Protein AF-A0A1F5T4Q4-F1 (afdb_monomer_lite)

Secondary structure (DSSP, 8-state):
-------------TTEEEEEEEEEE-TTT--EEEEEEEEETTEEEEEEEE--S-BSSHHHHHHHHHHHHHHHHHS-HHHHHHHHHTT-

Structure (mmCIF, N/CA/C/O backbone):
data_AF-A0A1F5T4Q4-F1
#
_entry.id   AF-A0A1F5T4Q4-F1
#
loop_
_atom_site.group_PDB
_atom_site.id
_atom_site.type_symbol
_atom_site.label_atom_id
_atom_site.label_alt_id
_atom_site.label_comp_id
_atom_site.label_asym_id
_atom_site.label_entity_id
_atom_site.label_seq_id
_atom_site.pdbx_PDB_ins_code
_atom_site.Cartn_x
_atom_site.Cartn_y
_atom_site.Cartn_z
_atom_site.occupancy
_atom_site.B_iso_or_equiv
_atom_site.auth_seq_id
_atom_site.auth_comp_id
_atom_site.auth_asym_id
_atom_site.auth_atom_id
_atom_site.pdbx_PDB_model_num
ATOM 1 N N . MET A 1 1 ? 20.833 3.195 16.144 1.00 33.72 1 MET A N 1
ATOM 2 C CA . MET A 1 1 ? 20.669 1.907 15.438 1.00 33.72 1 MET A CA 1
ATOM 3 C C . MET A 1 1 ? 20.232 2.228 14.023 1.00 33.72 1 MET A C 1
ATOM 5 O O . MET A 1 1 ? 19.099 2.643 13.836 1.00 33.72 1 MET A O 1
ATOM 9 N N . GLY A 1 2 ? 21.169 2.201 13.072 1.00 36.50 2 GLY A N 1
ATOM 10 C CA . GLY A 1 2 ? 20.899 2.569 11.683 1.00 36.50 2 GLY A CA 1
ATOM 11 C C . GLY A 1 2 ? 20.125 1.462 10.978 1.00 36.50 2 GLY A C 1
ATOM 12 O O . GLY A 1 2 ? 20.522 0.299 11.046 1.00 36.50 2 G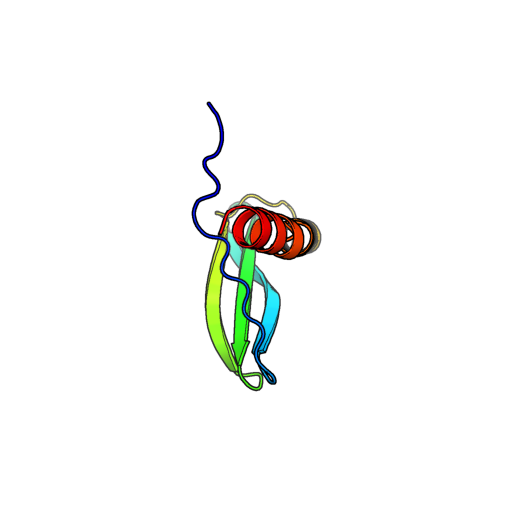LY A O 1
ATOM 13 N N . LEU A 1 3 ? 19.020 1.820 10.328 1.00 39.72 3 LEU A N 1
ATOM 14 C CA . LEU A 1 3 ? 18.339 0.949 9.379 1.00 39.72 3 LEU A CA 1
ATOM 15 C C . LEU A 1 3 ? 19.321 0.660 8.236 1.00 39.72 3 LEU A C 1
ATOM 17 O O . LEU A 1 3 ? 19.645 1.535 7.441 1.00 39.72 3 LEU A O 1
ATOM 21 N N . SER A 1 4 ? 19.852 -0.561 8.204 1.00 44.34 4 SER A N 1
ATOM 22 C CA . SER A 1 4 ? 20.557 -1.098 7.042 1.00 44.34 4 SER A CA 1
ATOM 23 C C . SER A 1 4 ? 19.544 -1.145 5.897 1.00 44.34 4 SER A C 1
ATOM 25 O O . SER A 1 4 ? 18.515 -1.803 6.044 1.00 44.34 4 SER A O 1
ATOM 27 N N . LEU A 1 5 ? 19.815 -0.423 4.800 1.00 45.25 5 LEU A N 1
ATOM 28 C CA . LEU A 1 5 ? 19.114 -0.541 3.516 1.00 45.25 5 LEU A CA 1
ATOM 29 C C . LEU A 1 5 ? 19.170 -2.012 3.078 1.00 45.25 5 LEU A C 1
ATOM 31 O O . LEU A 1 5 ? 20.123 -2.455 2.445 1.00 45.25 5 LEU A O 1
ATOM 35 N N . ARG A 1 6 ? 18.195 -2.814 3.507 1.00 45.72 6 ARG A N 1
ATOM 36 C CA . ARG A 1 6 ? 18.056 -4.209 3.098 1.00 45.72 6 ARG A CA 1
ATOM 37 C C . ARG A 1 6 ? 17.026 -4.248 1.982 1.00 45.72 6 ARG A C 1
ATOM 39 O O . ARG A 1 6 ? 15.835 -4.297 2.248 1.00 45.72 6 ARG A O 1
ATOM 46 N N . ASN A 1 7 ? 17.548 -4.230 0.758 1.00 44.97 7 ASN A N 1
ATOM 47 C CA . ASN A 1 7 ? 16.912 -4.668 -0.484 1.00 44.97 7 ASN A CA 1
ATOM 48 C C . ASN A 1 7 ? 15.568 -3.993 -0.806 1.00 44.97 7 ASN A C 1
ATOM 50 O O . ASN A 1 7 ? 14.500 -4.538 -0.541 1.00 44.97 7 ASN A O 1
ATOM 54 N N . VAL A 1 8 ? 15.632 -2.831 -1.457 1.00 46.16 8 VAL A N 1
ATOM 55 C CA . VAL A 1 8 ? 14.485 -2.261 -2.174 1.00 46.16 8 VAL A CA 1
ATOM 56 C C . VAL A 1 8 ? 14.402 -2.955 -3.536 1.00 46.16 8 VAL A C 1
ATOM 58 O O . VAL A 1 8 ? 15.315 -2.838 -4.349 1.00 46.16 8 VAL A O 1
ATOM 61 N N . MET A 1 9 ? 13.334 -3.718 -3.780 1.00 51.59 9 MET A N 1
ATOM 62 C CA . MET A 1 9 ? 13.067 -4.315 -5.091 1.00 51.59 9 MET A CA 1
ATOM 63 C C . MET A 1 9 ? 12.267 -3.320 -5.933 1.00 51.59 9 MET A C 1
ATOM 65 O O . MET A 1 9 ? 11.089 -3.092 -5.666 1.00 51.59 9 MET A O 1
ATOM 69 N N . ILE A 1 10 ? 12.902 -2.729 -6.948 1.00 54.97 10 ILE A N 1
ATOM 70 C CA . ILE A 1 10 ? 12.216 -1.875 -7.924 1.00 54.97 10 ILE A CA 1
ATOM 71 C C . ILE A 1 10 ? 11.756 -2.747 -9.094 1.00 54.97 10 ILE A C 1
ATOM 73 O O . ILE A 1 10 ? 12.570 -3.301 -9.831 1.00 54.97 10 ILE A O 1
ATOM 77 N N . ILE A 1 11 ? 10.441 -2.877 -9.263 1.00 58.41 11 ILE A N 1
ATOM 78 C CA . ILE A 1 11 ? 9.832 -3.645 -10.352 1.00 58.41 11 ILE A CA 1
ATOM 79 C C . ILE A 1 11 ? 9.502 -2.679 -11.488 1.00 58.41 11 ILE A C 1
ATOM 81 O O . ILE A 1 11 ? 8.528 -1.936 -11.422 1.00 58.41 11 ILE A O 1
ATOM 85 N N . GLN A 1 12 ? 10.328 -2.679 -12.532 1.00 54.53 12 GLN A N 1
ATOM 86 C CA . GLN A 1 12 ? 10.091 -1.938 -13.772 1.00 54.53 12 GLN A CA 1
ATOM 87 C C . GLN A 1 12 ? 9.762 -2.931 -14.884 1.00 54.53 12 GLN A C 1
ATOM 89 O O . GLN A 1 12 ? 10.639 -3.374 -15.622 1.00 54.53 12 GLN A O 1
ATOM 94 N N . SER A 1 13 ? 8.495 -3.320 -14.995 1.00 55.59 13 SER A N 1
ATOM 95 C CA . SER A 1 13 ? 8.028 -4.166 -16.093 1.00 55.59 13 SER A CA 1
ATOM 96 C C . SER A 1 13 ? 6.760 -3.573 -16.709 1.00 55.59 13 SER A C 1
ATOM 98 O O . SER A 1 13 ? 5.911 -3.025 -16.005 1.00 55.59 13 SER A O 1
ATOM 100 N N . ARG A 1 14 ? 6.649 -3.625 -18.043 1.00 58.47 14 ARG A N 1
ATOM 101 C CA . ARG A 1 14 ? 5.425 -3.214 -18.745 1.00 58.47 14 ARG A CA 1
ATOM 102 C C . ARG A 1 14 ? 4.312 -4.194 -18.370 1.00 58.47 14 ARG A C 1
ATOM 104 O O . ARG A 1 14 ? 4.479 -5.383 -18.604 1.00 58.47 14 ARG A O 1
ATOM 111 N N . GLY A 1 15 ? 3.212 -3.683 -17.819 1.00 63.00 15 GLY A N 1
ATOM 112 C CA . GLY A 1 15 ? 2.085 -4.494 -17.334 1.00 63.00 15 GLY A CA 1
ATOM 113 C C . GLY A 1 15 ? 2.104 -4.754 -15.825 1.00 63.00 15 GLY A C 1
ATOM 114 O O . GLY A 1 15 ? 1.095 -5.194 -15.279 1.00 63.00 15 GLY A O 1
ATOM 115 N N . SER A 1 16 ? 3.203 -4.428 -15.131 1.00 74.88 16 SER A N 1
ATOM 116 C CA . SER A 1 16 ? 3.256 -4.468 -13.669 1.00 74.88 16 SER A CA 1
ATOM 117 C C . SER A 1 16 ? 2.833 -3.137 -13.051 1.00 74.88 16 SER A C 1
ATOM 119 O O . SER A 1 16 ? 3.342 -2.086 -13.441 1.00 74.88 16 SER A O 1
ATOM 121 N N . ASP A 1 17 ? 1.938 -3.191 -12.068 1.00 84.19 17 ASP A N 1
ATOM 122 C CA . ASP A 1 17 ? 1.410 -2.023 -11.357 1.00 84.19 17 ASP A CA 1
ATOM 123 C C . ASP A 1 17 ? 1.480 -2.238 -9.841 1.00 84.19 17 ASP A C 1
ATOM 125 O O . ASP A 1 17 ? 1.195 -3.329 -9.347 1.00 84.19 17 ASP A O 1
ATOM 129 N N . VAL A 1 18 ? 1.885 -1.210 -9.097 1.00 87.88 18 VAL A N 1
ATOM 130 C CA . VAL A 1 18 ? 1.998 -1.263 -7.635 1.00 87.88 18 VAL A CA 1
ATOM 131 C C . VAL A 1 18 ? 0.867 -0.441 -7.037 1.00 87.88 18 VAL A C 1
ATOM 133 O O . VAL A 1 18 ? 0.779 0.762 -7.278 1.00 87.88 18 VAL A O 1
ATOM 136 N N . ARG A 1 19 ? 0.017 -1.080 -6.229 1.00 90.62 19 ARG A N 1
ATOM 137 C CA . ARG A 1 19 ? -1.201 -0.472 -5.676 1.00 90.62 19 ARG A CA 1
ATOM 138 C C . ARG A 1 19 ? -1.176 -0.454 -4.156 1.00 90.62 19 ARG A C 1
ATOM 140 O O . ARG A 1 19 ? -0.785 -1.436 -3.527 1.00 90.62 19 ARG A O 1
ATOM 147 N N . SER A 1 20 ? -1.637 0.655 -3.587 1.00 94.06 20 SER A N 1
ATOM 148 C CA . SER A 1 20 ? -1.930 0.780 -2.158 1.00 94.06 20 SER A CA 1
ATOM 149 C C . SER A 1 20 ? -3.371 0.377 -1.895 1.00 94.06 20 SER A C 1
ATOM 151 O O . SER A 1 20 ? -4.289 0.943 -2.488 1.00 94.06 20 SER A O 1
ATOM 153 N N . GLU A 1 21 ? -3.579 -0.573 -0.992 1.00 94.88 21 GLU A N 1
ATOM 154 C CA . GLU A 1 21 ? -4.897 -1.144 -0.722 1.00 94.88 21 GLU A CA 1
ATOM 155 C C . GLU A 1 21 ? -5.134 -1.337 0.776 1.00 94.88 21 GLU A C 1
ATOM 157 O O . GLU A 1 21 ? -4.203 -1.428 1.583 1.00 94.88 21 GLU A O 1
ATOM 162 N N . VAL A 1 22 ? -6.410 -1.424 1.149 1.00 95.94 22 VAL A N 1
ATOM 163 C CA . VAL A 1 22 ? -6.809 -1.920 2.466 1.00 95.94 22 VAL A CA 1
ATOM 164 C C . VAL A 1 22 ? -6.733 -3.439 2.440 1.00 95.94 22 VAL A C 1
ATOM 166 O O . VAL A 1 22 ? -7.358 -4.078 1.598 1.00 95.94 22 VAL A O 1
ATOM 169 N N . TYR A 1 23 ? -5.979 -4.013 3.372 1.00 92.38 23 TYR A N 1
ATOM 170 C CA . TYR A 1 23 ? -5.740 -5.454 3.412 1.00 92.38 23 TYR A CA 1
ATOM 171 C C . TYR A 1 23 ? -6.712 -6.183 4.338 1.00 92.38 23 TYR A C 1
ATOM 173 O O . TYR A 1 23 ? -7.279 -7.216 3.984 1.00 92.38 23 TYR A O 1
ATOM 181 N N . SER A 1 24 ? -6.929 -5.634 5.532 1.00 95.81 24 SER A N 1
ATOM 182 C CA . SER A 1 24 ? -7.885 -6.169 6.497 1.00 95.81 24 SER A CA 1
ATOM 183 C C . SER A 1 24 ? -8.443 -5.070 7.393 1.00 95.81 24 SER A C 1
ATOM 185 O O . SER A 1 24 ? -7.884 -3.975 7.511 1.00 95.81 24 SER A O 1
ATOM 187 N N . ARG A 1 25 ? -9.570 -5.381 8.037 1.00 97.31 25 ARG A N 1
ATOM 188 C CA . ARG A 1 25 ? -10.171 -4.556 9.080 1.00 97.31 25 ARG A CA 1
ATOM 189 C C . ARG A 1 25 ? -10.506 -5.421 10.281 1.00 97.31 25 ARG A C 1
ATOM 191 O O . ARG A 1 25 ? -11.253 -6.396 10.170 1.00 97.31 25 ARG A O 1
ATOM 198 N N . ASN A 1 26 ? -10.044 -4.980 11.439 1.00 97.31 26 ASN A N 1
ATOM 199 C CA . ASN A 1 26 ? -10.421 -5.565 12.704 1.00 97.31 26 ASN A CA 1
ATOM 200 C C . ASN A 1 26 ? -11.878 -5.208 13.038 1.00 97.31 26 ASN A C 1
ATOM 202 O O . ASN A 1 26 ? -12.208 -4.042 13.246 1.00 97.31 26 ASN A O 1
ATOM 206 N N . GLN A 1 27 ? -12.759 -6.204 13.121 1.00 96.12 27 GLN A N 1
ATOM 207 C CA . GLN A 1 27 ? -14.187 -5.976 13.388 1.00 96.12 27 GLN A CA 1
ATOM 208 C C . GLN A 1 27 ? -14.473 -5.513 14.826 1.00 96.12 27 GLN A C 1
ATOM 21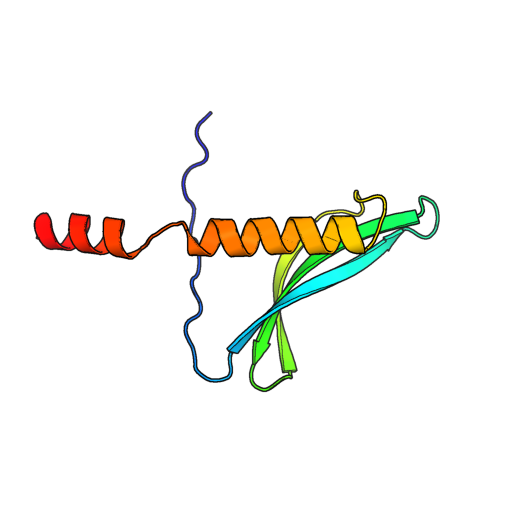0 O O . GLN A 1 27 ? -15.520 -4.928 15.080 1.00 96.12 27 GLN A O 1
ATOM 215 N N . GLN A 1 28 ? -13.565 -5.770 15.772 1.00 96.62 28 GLN A N 1
ATOM 216 C CA . GLN A 1 28 ? -13.745 -5.387 17.174 1.00 96.62 28 GLN A CA 1
ATOM 217 C C . GLN A 1 28 ? -13.248 -3.967 17.444 1.00 96.62 28 GLN A C 1
ATOM 219 O O . GLN A 1 28 ? -13.893 -3.216 18.169 1.00 96.62 28 GLN A O 1
ATOM 224 N N . THR A 1 29 ? -12.099 -3.599 16.874 1.00 96.88 29 THR A N 1
ATOM 225 C CA . THR A 1 29 ? -11.457 -2.300 17.130 1.00 96.88 29 THR A CA 1
ATOM 226 C C . THR A 1 29 ? -11.710 -1.273 16.029 1.00 96.88 29 THR A C 1
ATOM 228 O O . THR A 1 29 ? -11.408 -0.099 16.217 1.00 96.88 29 THR A O 1
ATOM 231 N N . GLY A 1 30 ? -12.225 -1.693 14.871 1.00 97.00 30 GLY A N 1
ATOM 232 C CA . GLY A 1 30 ? -12.393 -0.851 13.684 1.00 97.00 30 GLY A CA 1
ATOM 233 C C . GLY A 1 30 ? -11.089 -0.538 12.944 1.00 97.00 30 GLY A C 1
ATOM 234 O O . GLY A 1 30 ? -11.147 0.026 11.848 1.00 97.00 30 GLY A O 1
ATOM 235 N N . LYS A 1 31 ? -9.936 -0.927 13.508 1.00 97.94 31 LYS A N 1
ATOM 236 C CA . LYS A 1 31 ? -8.606 -0.628 12.974 1.00 97.94 31 LYS A CA 1
ATOM 237 C C . LYS A 1 31 ? -8.353 -1.310 11.633 1.00 97.94 31 LYS A C 1
ATOM 239 O O . LYS A 1 31 ? -8.838 -2.412 11.376 1.00 97.94 31 LYS A O 1
ATOM 244 N N . VAL A 1 32 ? -7.563 -0.651 10.796 1.00 98.19 32 VAL A N 1
ATOM 245 C CA . VAL A 1 32 ? -7.320 -1.013 9.397 1.00 98.19 32 VAL A CA 1
ATOM 246 C C . VAL A 1 32 ? -5.853 -1.379 9.189 1.00 98.19 32 VAL A C 1
ATOM 248 O O . VAL A 1 32 ? -4.959 -0.739 9.748 1.00 98.19 32 VAL A O 1
ATOM 251 N N . ALA A 1 33 ? -5.606 -2.415 8.391 1.00 97.12 33 ALA A N 1
ATOM 252 C CA . ALA A 1 33 ? -4.293 -2.762 7.861 1.00 97.12 33 ALA A CA 1
ATOM 253 C C . ALA A 1 33 ? -4.151 -2.247 6.422 1.00 97.12 33 ALA A C 1
ATOM 255 O O . ALA A 1 33 ? -5.059 -2.420 5.605 1.00 97.12 33 ALA A O 1
ATOM 256 N N . GLY A 1 34 ? -3.005 -1.643 6.106 1.00 97.38 34 GLY A N 1
ATOM 257 C CA . GLY A 1 34 ? -2.642 -1.250 4.743 1.00 97.38 34 GLY A CA 1
ATOM 258 C C . GLY A 1 34 ? -1.720 -2.279 4.094 1.00 97.38 34 GLY A C 1
ATOM 259 O O . GLY A 1 34 ? -0.954 -2.949 4.793 1.00 97.38 34 GLY A O 1
ATOM 260 N N . ALA A 1 35 ? -1.774 -2.382 2.768 1.00 95.69 35 ALA A N 1
ATOM 261 C CA . ALA A 1 35 ? -0.835 -3.170 1.982 1.00 95.69 35 ALA A CA 1
ATOM 262 C C . ALA A 1 35 ? -0.386 -2.453 0.707 1.00 95.69 35 ALA A C 1
ATOM 264 O O . ALA A 1 35 ? -1.088 -1.596 0.168 1.00 95.69 35 ALA A O 1
ATOM 265 N N . ILE A 1 36 ? 0.790 -2.853 0.231 1.00 93.88 36 ILE A N 1
ATOM 266 C CA . ILE A 1 36 ? 1.328 -2.527 -1.085 1.00 93.88 36 ILE A CA 1
ATOM 267 C C . ILE A 1 36 ? 1.373 -3.829 -1.876 1.00 93.88 36 ILE A C 1
ATOM 269 O O . ILE A 1 36 ? 2.090 -4.760 -1.504 1.00 93.88 36 ILE A O 1
ATOM 273 N N . ASN A 1 37 ? 0.625 -3.882 -2.970 1.00 92.12 37 ASN A N 1
ATOM 274 C CA . ASN A 1 37 ? 0.450 -5.077 -3.782 1.00 92.12 37 ASN A CA 1
ATOM 275 C C . ASN A 1 37 ? 1.026 -4.870 -5.177 1.00 92.12 37 ASN A C 1
ATOM 277 O O . ASN A 1 37 ? 0.890 -3.797 -5.762 1.00 92.12 37 ASN A O 1
ATOM 281 N N . LEU A 1 38 ? 1.650 -5.915 -5.710 1.00 89.00 38 LEU A N 1
ATOM 282 C CA . LEU A 1 38 ? 2.042 -5.990 -7.105 1.00 89.00 38 LEU A CA 1
ATOM 283 C C . LEU A 1 38 ? 0.933 -6.663 -7.906 1.00 89.00 38 LEU A C 1
ATOM 285 O O . LEU A 1 38 ? 0.537 -7.793 -7.614 1.00 89.00 38 LEU A O 1
ATOM 289 N N . TYR A 1 39 ? 0.507 -5.989 -8.959 1.00 88.69 39 TYR A N 1
ATOM 290 C CA . TYR A 1 39 ? -0.363 -6.510 -9.995 1.00 88.69 39 TYR A CA 1
ATOM 291 C C . TYR A 1 39 ? 0.442 -6.758 -11.267 1.00 88.69 39 TYR A C 1
ATOM 293 O O . TYR A 1 39 ? 1.387 -6.027 -11.558 1.00 88.69 39 TYR A O 1
ATOM 301 N N . ASN A 1 40 ? 0.063 -7.782 -12.024 1.00 87.25 40 ASN A N 1
ATOM 302 C CA . ASN A 1 40 ? 0.571 -8.049 -13.362 1.00 87.25 40 ASN A CA 1
ATOM 303 C C . ASN A 1 40 ? -0.613 -8.286 -14.303 1.00 87.25 40 ASN A C 1
ATOM 305 O O . ASN A 1 40 ? -1.405 -9.194 -14.054 1.00 87.25 40 ASN A O 1
ATOM 309 N N . ASP A 1 41 ? -0.744 -7.464 -15.344 1.00 86.50 41 ASP A N 1
ATOM 310 C CA . ASP A 1 41 ? -1.882 -7.483 -16.274 1.00 86.50 41 ASP A CA 1
ATOM 311 C C . ASP A 1 41 ? -3.243 -7.454 -15.548 1.00 86.50 41 ASP A C 1
ATOM 313 O O . ASP A 1 41 ? -4.131 -8.253 -15.832 1.00 86.50 41 ASP A O 1
ATOM 317 N N . GLU A 1 42 ? -3.398 -6.555 -14.569 1.00 85.25 42 GLU A N 1
ATOM 318 C CA . GLU A 1 42 ? -4.585 -6.423 -13.696 1.00 85.25 42 GLU A CA 1
ATOM 319 C C . GLU A 1 42 ? -4.846 -7.589 -12.725 1.00 85.25 42 GLU A C 1
ATOM 321 O O . GLU A 1 42 ? -5.757 -7.509 -11.9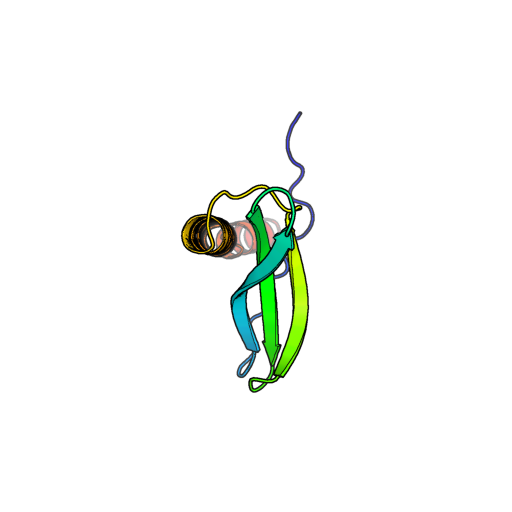00 1.00 85.25 42 GLU A O 1
ATOM 326 N N . PHE A 1 43 ? -4.030 -8.644 -12.736 1.00 87.00 43 PHE A N 1
ATOM 327 C CA . PHE A 1 43 ? -4.134 -9.729 -11.763 1.00 87.00 43 PHE A CA 1
ATOM 328 C C . PHE A 1 43 ? -3.226 -9.487 -10.565 1.00 87.00 43 PHE A C 1
ATOM 330 O O . PHE A 1 43 ? -2.046 -9.172 -10.722 1.00 87.00 43 PHE A O 1
ATOM 337 N N . PHE A 1 44 ? -3.760 -9.691 -9.359 1.00 88.88 44 PHE A N 1
ATOM 338 C CA . PHE A 1 44 ? -2.953 -9.698 -8.143 1.00 88.88 44 PHE A CA 1
ATOM 339 C C . PHE A 1 44 ? -1.856 -10.762 -8.265 1.00 88.88 44 PHE A C 1
ATOM 341 O O . PHE A 1 44 ? -2.146 -11.946 -8.451 1.00 88.88 44 PHE A O 1
ATOM 348 N N . HIS A 1 45 ? -0.600 -10.336 -8.162 1.00 88.38 45 HIS A N 1
ATOM 349 C CA . HIS A 1 45 ? 0.555 -11.219 -8.241 1.00 88.38 45 HIS A CA 1
ATOM 350 C C . HIS A 1 45 ? 1.068 -11.573 -6.845 1.00 88.38 45 HIS A C 1
ATOM 352 O O . HIS A 1 45 ? 1.136 -12.749 -6.484 1.00 88.38 45 HIS A O 1
ATOM 358 N N . CYS A 1 46 ? 1.421 -10.562 -6.047 1.00 88.69 46 CYS A N 1
ATOM 359 C CA . CYS A 1 46 ? 1.878 -10.759 -4.675 1.00 88.69 46 CYS A CA 1
ATOM 360 C C . CYS A 1 46 ? 1.709 -9.502 -3.810 1.00 88.69 46 CYS A C 1
ATOM 362 O O . CYS A 1 46 ? 1.643 -8.379 -4.309 1.00 88.69 46 CYS A O 1
ATOM 364 N N . CYS A 1 47 ? 1.685 -9.703 -2.491 1.00 90.38 47 CYS A N 1
ATOM 365 C CA . CYS A 1 47 ? 1.789 -8.627 -1.510 1.00 90.38 47 CYS A CA 1
ATOM 366 C C . CYS A 1 47 ? 3.269 -8.348 -1.225 1.00 90.38 47 CYS A C 1
ATOM 368 O O . CYS A 1 47 ? 4.026 -9.270 -0.916 1.00 90.38 47 CYS A O 1
ATOM 370 N N . LEU A 1 48 ? 3.679 -7.085 -1.348 1.00 88.88 48 LEU A N 1
ATOM 371 C CA . LEU A 1 48 ? 5.056 -6.638 -1.135 1.00 88.88 48 LEU A CA 1
ATOM 372 C C . LEU A 1 48 ? 5.284 -6.211 0.318 1.00 88.88 48 LEU A C 1
ATOM 374 O O . LEU A 1 48 ? 6.319 -6.519 0.906 1.00 88.88 48 LEU A O 1
ATOM 378 N N . VAL A 1 49 ? 4.319 -5.489 0.891 1.00 90.06 49 VAL A N 1
ATOM 379 C CA . VAL A 1 49 ? 4.374 -4.949 2.255 1.00 90.06 49 VAL A CA 1
ATOM 380 C C . VAL A 1 49 ? 2.968 -4.944 2.837 1.00 90.06 49 VAL A C 1
ATOM 382 O O . VAL A 1 49 ? 2.021 -4.581 2.148 1.00 90.06 49 VAL A O 1
ATOM 385 N N . SER A 1 50 ? 2.842 -5.269 4.121 1.00 94.50 50 SER A N 1
ATOM 386 C CA . SER A 1 50 ? 1.601 -5.091 4.877 1.00 94.50 50 SER A CA 1
ATOM 387 C C . SER A 1 50 ? 1.881 -4.614 6.296 1.00 94.50 50 SER A C 1
ATOM 389 O O . SER A 1 50 ? 2.913 -4.953 6.881 1.00 94.50 50 SER A O 1
ATOM 391 N N . THR A 1 51 ? 0.934 -3.892 6.883 1.00 94.69 51 THR A N 1
ATOM 392 C CA . THR A 1 51 ? 0.952 -3.532 8.307 1.00 94.69 51 THR A CA 1
ATOM 393 C C . THR A 1 51 ? 0.033 -4.448 9.119 1.00 94.69 51 THR A C 1
ATOM 395 O O . THR A 1 51 ? -0.881 -5.053 8.560 1.00 94.69 51 THR A O 1
ATOM 398 N N . PRO A 1 52 ? 0.195 -4.524 10.452 1.00 96.12 52 PRO A N 1
ATOM 399 C CA . PRO A 1 52 ? -0.905 -4.937 11.318 1.00 96.12 52 PRO A CA 1
ATOM 400 C C . PRO A 1 52 ? -2.074 -3.933 11.245 1.00 96.12 52 PRO A C 1
ATOM 402 O O . PRO A 1 52 ? -1.943 -2.831 10.703 1.00 96.12 52 PRO A O 1
ATOM 405 N N . GLU A 1 53 ? -3.219 -4.308 11.812 1.00 97.50 53 GLU A N 1
ATOM 406 C CA . GLU A 1 53 ? -4.421 -3.471 11.905 1.00 97.50 53 GLU A CA 1
ATOM 407 C C . GLU A 1 53 ? -4.203 -2.346 12.924 1.00 97.50 53 GLU A C 1
ATOM 409 O O . GLU A 1 53 ? -4.382 -2.536 14.128 1.00 97.50 53 GLU A O 1
ATOM 414 N N . MET A 1 54 ? -3.776 -1.174 12.457 1.00 97.00 54 MET A N 1
ATOM 415 C CA . MET A 1 54 ? -3.338 -0.083 13.338 1.00 97.00 54 MET A CA 1
ATOM 416 C C . MET A 1 54 ? -3.875 1.298 12.960 1.00 97.00 54 MET A C 1
ATOM 418 O O . MET A 1 54 ? -3.920 2.179 13.823 1.00 97.00 54 MET A O 1
ATOM 422 N N . PHE A 1 55 ? -4.329 1.477 11.720 1.00 98.06 55 PHE A N 1
ATOM 423 C CA . PHE A 1 55 ? -4.858 2.749 11.231 1.00 98.06 55 PHE A CA 1
ATOM 424 C C . PHE A 1 55 ? -6.322 2.933 11.627 1.00 98.06 55 PHE A C 1
ATOM 426 O O . PHE A 1 55 ? -7.060 1.955 11.747 1.00 98.06 55 PHE A O 1
ATOM 433 N N . ASP A 1 56 ? -6.755 4.175 11.825 1.00 98.06 56 ASP A N 1
ATOM 434 C CA . ASP A 1 56 ? -8.134 4.494 12.209 1.00 98.06 56 ASP A CA 1
ATOM 435 C C . ASP A 1 56 ? -9.092 4.531 11.013 1.00 98.06 56 ASP A C 1
ATOM 437 O O . ASP A 1 56 ? -10.310 4.446 11.179 1.00 98.06 56 ASP A O 1
ATOM 441 N N . SER A 1 57 ? -8.565 4.634 9.792 1.00 97.94 57 SER A N 1
ATOM 442 C CA . SER A 1 57 ? -9.376 4.704 8.578 1.00 97.94 57 SER A CA 1
ATOM 443 C C . SER A 1 57 ? -8.674 4.134 7.348 1.00 97.94 57 SER A C 1
ATOM 445 O O . SER A 1 57 ? -7.449 4.010 7.303 1.00 97.94 57 SER A O 1
ATOM 447 N N . ASP A 1 58 ? -9.468 3.850 6.315 1.00 97.81 58 ASP A N 1
ATOM 448 C CA . ASP A 1 58 ? -8.972 3.382 5.014 1.00 97.81 58 ASP A CA 1
ATOM 449 C C . ASP A 1 58 ? -8.093 4.439 4.348 1.00 97.81 58 ASP A C 1
ATOM 451 O O . ASP A 1 58 ? -7.033 4.123 3.816 1.00 97.81 58 ASP A O 1
ATOM 455 N N . GLY A 1 59 ? -8.503 5.709 4.435 1.00 97.88 59 GLY A N 1
ATOM 456 C CA . GLY A 1 59 ? -7.735 6.828 3.898 1.00 97.88 59 GLY A CA 1
ATOM 457 C C . GLY A 1 59 ? -6.367 6.961 4.560 1.00 97.88 59 GLY A C 1
ATOM 458 O O . GLY A 1 59 ? -5.377 7.175 3.871 1.00 97.88 59 GLY A O 1
ATOM 459 N N . GLU A 1 60 ? -6.286 6.780 5.880 1.00 97.75 60 GLU A N 1
ATOM 460 C CA . GLU A 1 60 ? -5.011 6.809 6.603 1.00 97.75 60 GLU A CA 1
ATOM 461 C C . GLU A 1 60 ? -4.090 5.656 6.180 1.00 97.75 60 GLU A C 1
ATOM 463 O O . GLU A 1 60 ? -2.918 5.887 5.879 1.00 97.75 60 GLU A O 1
ATOM 468 N N . ALA A 1 61 ? -4.626 4.435 6.080 1.00 96.75 61 ALA A N 1
ATOM 469 C CA . ALA A 1 61 ? -3.870 3.269 5.634 1.00 96.75 61 ALA A CA 1
ATOM 470 C C . ALA A 1 61 ? -3.329 3.448 4.204 1.00 96.75 61 ALA A C 1
ATOM 472 O O . ALA A 1 61 ? -2.132 3.272 3.968 1.00 96.75 61 ALA A O 1
ATOM 473 N N . ILE A 1 62 ? -4.187 3.854 3.260 1.00 96.88 62 ILE A N 1
ATOM 474 C CA . ILE A 1 62 ? -3.817 4.066 1.852 1.00 96.88 62 ILE A CA 1
ATOM 475 C C . ILE A 1 62 ? -2.796 5.198 1.721 1.00 96.88 62 ILE A C 1
ATOM 477 O O . ILE A 1 62 ? -1.789 5.033 1.032 1.00 96.88 62 ILE A O 1
ATOM 481 N N . ASN A 1 63 ? -3.011 6.327 2.404 1.00 96.69 63 ASN A N 1
ATOM 482 C CA . ASN A 1 63 ? -2.066 7.443 2.382 1.00 96.69 63 ASN A CA 1
ATOM 483 C C . ASN A 1 63 ? -0.697 7.006 2.899 1.00 96.69 63 ASN A C 1
ATOM 485 O O . ASN A 1 63 ? 0.315 7.326 2.278 1.00 96.69 63 ASN A O 1
ATOM 489 N N . LYS A 1 64 ? -0.653 6.209 3.976 1.00 95.56 64 LYS A N 1
ATOM 490 C CA . LYS A 1 64 ? 0.620 5.735 4.512 1.00 95.56 64 LYS A CA 1
ATOM 491 C C . LYS A 1 64 ? 1.349 4.789 3.559 1.00 95.56 64 LYS A C 1
ATOM 493 O O . LYS A 1 64 ? 2.568 4.875 3.437 1.00 95.56 64 LYS A O 1
ATOM 498 N N . MET A 1 65 ? 0.628 3.899 2.878 1.00 94.56 65 MET A N 1
ATOM 499 C CA . MET A 1 65 ? 1.225 3.004 1.880 1.00 94.56 65 MET A CA 1
ATOM 500 C C . MET A 1 65 ? 1.733 3.787 0.660 1.00 94.56 65 MET A C 1
ATOM 502 O O . MET A 1 65 ? 2.843 3.535 0.195 1.00 94.56 65 MET A O 1
ATOM 506 N N . ASN A 1 66 ? 0.997 4.811 0.214 1.00 91.88 66 ASN A N 1
ATOM 507 C CA . ASN A 1 66 ? 1.446 5.716 -0.846 1.00 91.88 66 ASN A CA 1
ATOM 508 C C . ASN A 1 66 ? 2.715 6.483 -0.454 1.00 91.88 66 ASN A C 1
ATOM 510 O O . ASN A 1 66 ? 3.639 6.560 -1.255 1.00 91.88 66 ASN A O 1
ATOM 514 N N . GLU A 1 67 ? 2.808 6.995 0.778 1.00 91.62 67 GLU A N 1
ATOM 515 C CA . GLU A 1 67 ? 4.038 7.630 1.277 1.00 91.62 67 GLU A CA 1
ATOM 516 C C . GLU A 1 67 ? 5.245 6.686 1.204 1.00 91.62 67 GLU A C 1
ATOM 518 O O . GLU A 1 67 ? 6.341 7.121 0.858 1.00 91.62 67 GLU A O 1
ATOM 523 N N . ILE A 1 68 ? 5.060 5.398 1.513 1.00 88.62 68 ILE A N 1
ATOM 524 C CA . ILE A 1 68 ? 6.129 4.393 1.433 1.00 88.62 68 ILE A CA 1
ATOM 525 C C . ILE A 1 68 ? 6.533 4.145 -0.023 1.00 88.62 68 ILE A C 1
ATOM 527 O O . ILE A 1 68 ? 7.727 4.061 -0.302 1.00 88.62 68 ILE A O 1
ATOM 531 N N . ILE A 1 69 ? 5.570 4.051 -0.946 1.00 85.69 69 ILE A N 1
ATOM 532 C CA . ILE A 1 69 ? 5.845 3.912 -2.384 1.00 85.69 69 ILE A CA 1
ATOM 533 C C . ILE A 1 69 ? 6.629 5.123 -2.894 1.00 85.69 69 ILE A C 1
ATOM 535 O O . ILE A 1 69 ? 7.648 4.953 -3.560 1.00 85.69 69 ILE A O 1
ATOM 539 N N . GLU A 1 70 ? 6.184 6.339 -2.574 1.00 84.31 70 GLU A N 1
ATOM 540 C CA . GLU A 1 70 ? 6.869 7.563 -2.993 1.00 84.31 70 GLU A C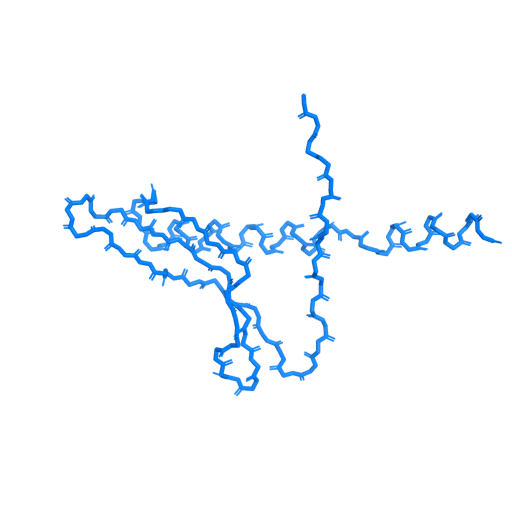A 1
ATOM 541 C C . GLU A 1 70 ? 8.264 7.655 -2.375 1.00 84.31 70 GLU A C 1
ATOM 543 O O . GLU A 1 70 ? 9.232 7.916 -3.086 1.00 84.31 70 GLU A O 1
ATOM 548 N N . TRP A 1 71 ? 8.414 7.327 -1.089 1.00 82.25 71 TRP A N 1
ATOM 549 C CA . TRP A 1 71 ? 9.729 7.232 -0.463 1.00 82.25 71 TRP A CA 1
ATOM 550 C C . TRP A 1 71 ? 10.627 6.219 -1.185 1.00 82.25 71 TRP A C 1
ATOM 552 O O . TRP A 1 71 ? 11.758 6.551 -1.530 1.00 82.25 71 TRP A O 1
ATOM 562 N N . ALA A 1 72 ? 10.121 5.024 -1.498 1.00 77.69 72 ALA A N 1
ATOM 563 C CA . ALA A 1 72 ? 10.874 4.000 -2.218 1.00 77.69 72 ALA A CA 1
ATOM 564 C C . ALA A 1 72 ? 11.286 4.448 -3.630 1.00 77.69 72 ALA A C 1
ATOM 566 O O . ALA A 1 72 ? 12.392 4.136 -4.060 1.00 77.69 72 ALA A O 1
ATOM 567 N N . LYS A 1 73 ? 10.445 5.224 -4.328 1.00 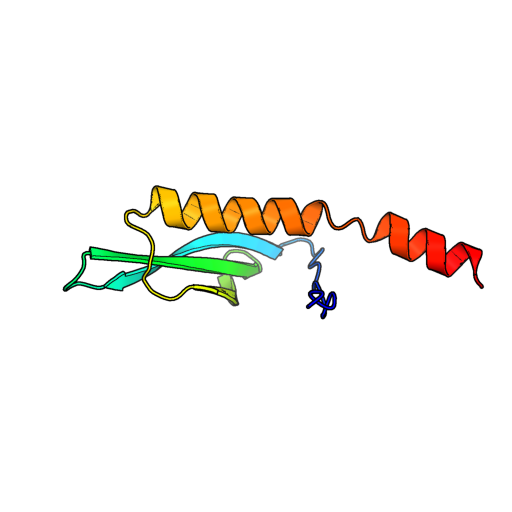74.31 73 LYS A N 1
ATOM 568 C CA . LYS A 1 73 ? 10.790 5.839 -5.623 1.00 74.31 73 LYS A CA 1
ATOM 569 C C . LYS A 1 73 ? 11.879 6.905 -5.496 1.00 74.31 73 LYS A C 1
ATOM 571 O O . LYS A 1 73 ? 12.654 7.084 -6.427 1.00 74.31 73 LYS A O 1
ATOM 576 N N . THR A 1 74 ? 11.936 7.614 -4.366 1.00 70.69 74 THR A N 1
ATOM 577 C CA . THR A 1 74 ? 12.983 8.616 -4.091 1.00 70.69 74 THR A CA 1
ATOM 578 C C . THR A 1 74 ? 14.305 8.015 -3.618 1.00 70.69 74 THR A C 1
ATOM 580 O O . THR A 1 74 ? 15.306 8.730 -3.575 1.00 70.69 74 THR A O 1
ATOM 583 N N . ILE A 1 75 ? 14.339 6.721 -3.272 1.00 68.69 75 ILE A N 1
ATOM 584 C CA . ILE A 1 75 ? 15.589 5.983 -3.059 1.00 68.69 75 ILE A CA 1
ATOM 585 C C . ILE A 1 75 ? 16.197 5.758 -4.440 1.00 68.69 75 ILE A C 1
ATOM 587 O O . ILE A 1 75 ? 15.959 4.764 -5.122 1.00 68.69 75 ILE A O 1
ATOM 591 N N . ASP A 1 76 ? 16.912 6.785 -4.870 1.00 59.78 76 ASP A N 1
ATOM 592 C CA . ASP A 1 76 ? 17.475 6.936 -6.193 1.00 59.78 76 ASP A CA 1
ATOM 593 C C . ASP A 1 76 ? 18.607 5.925 -6.424 1.00 59.78 76 ASP A C 1
ATOM 595 O O . ASP A 1 76 ? 19.771 6.146 -6.074 1.00 59.78 76 ASP A O 1
ATOM 599 N N . LEU A 1 77 ? 18.251 4.789 -7.027 1.00 58.94 77 LEU A N 1
ATOM 600 C CA . LEU A 1 77 ? 19.200 3.795 -7.523 1.00 58.94 77 LEU A CA 1
ATOM 601 C C . LEU A 1 77 ? 20.132 4.367 -8.608 1.00 58.94 77 LEU A C 1
ATOM 603 O O . LEU A 1 77 ? 21.168 3.756 -8.862 1.00 58.94 77 LEU A O 1
ATOM 607 N N . GLU A 1 78 ? 19.840 5.519 -9.236 1.00 53.72 78 GLU A N 1
ATOM 608 C CA . GLU A 1 78 ? 20.775 6.136 -10.189 1.00 53.72 78 GLU A CA 1
ATOM 609 C C . GLU A 1 78 ? 22.000 6.742 -9.494 1.00 53.72 78 GLU A C 1
ATOM 611 O O . GLU A 1 78 ? 23.099 6.708 -10.056 1.00 53.72 78 GLU A O 1
ATOM 616 N N . ALA A 1 79 ? 21.851 7.251 -8.267 1.00 56.56 79 ALA A N 1
ATOM 617 C CA . ALA A 1 79 ? 22.968 7.772 -7.483 1.00 56.56 79 ALA A CA 1
ATOM 618 C C . ALA A 1 79 ? 23.896 6.642 -7.001 1.00 56.56 79 ALA A C 1
ATOM 620 O O . ALA A 1 79 ? 25.119 6.769 -7.090 1.00 56.56 79 ALA A O 1
ATOM 621 N N . GLU A 1 80 ? 23.337 5.510 -6.558 1.00 56.91 80 GLU A N 1
ATOM 622 C CA . GLU A 1 80 ? 24.118 4.313 -6.210 1.00 56.91 80 GLU A CA 1
ATOM 623 C C . GLU A 1 80 ? 24.738 3.643 -7.447 1.00 56.91 80 GLU A C 1
ATOM 625 O O . GLU A 1 80 ? 25.909 3.265 -7.408 1.00 56.91 80 GLU A O 1
ATOM 630 N N . ALA A 1 81 ? 24.016 3.555 -8.571 1.00 58.44 81 ALA A N 1
ATOM 631 C CA . ALA A 1 81 ? 24.544 2.993 -9.815 1.00 58.44 81 ALA A CA 1
ATOM 632 C C . ALA A 1 81 ? 25.681 3.842 -10.411 1.00 58.44 81 ALA A C 1
ATOM 634 O O . ALA A 1 81 ? 26.687 3.277 -10.842 1.00 58.44 81 ALA A O 1
ATOM 635 N N . ARG A 1 82 ? 25.583 5.184 -10.384 1.00 58.22 82 ARG A N 1
ATOM 636 C CA . ARG A 1 82 ? 26.704 6.073 -10.754 1.00 58.22 82 ARG A CA 1
ATOM 637 C C . ARG A 1 82 ? 27.8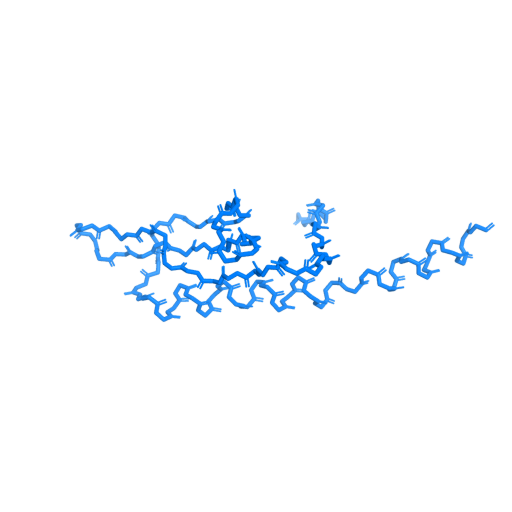78 5.939 -9.793 1.00 58.22 82 ARG A C 1
ATOM 639 O O . ARG A 1 82 ? 29.006 5.815 -10.247 1.00 58.22 82 ARG A O 1
ATOM 646 N N . ALA A 1 83 ? 27.629 5.892 -8.485 1.00 60.06 83 ALA A N 1
ATOM 647 C CA . ALA A 1 83 ? 28.693 5.729 -7.496 1.00 60.06 83 ALA A CA 1
ATOM 648 C C . ALA A 1 83 ? 29.425 4.379 -7.611 1.00 60.06 83 ALA A C 1
ATOM 650 O O . ALA A 1 83 ? 30.594 4.286 -7.241 1.00 60.06 83 ALA A O 1
ATOM 651 N N . ILE A 1 84 ? 28.761 3.328 -8.100 1.00 64.94 84 ILE A N 1
ATOM 652 C CA . ILE A 1 84 ? 29.398 2.045 -8.422 1.00 64.94 84 ILE A CA 1
ATOM 653 C C . ILE A 1 84 ? 30.168 2.144 -9.744 1.00 64.94 84 ILE A C 1
ATOM 655 O O . ILE A 1 84 ? 31.317 1.716 -9.792 1.00 64.94 84 ILE A O 1
ATOM 659 N N . ALA A 1 85 ? 29.579 2.743 -10.783 1.00 62.94 85 ALA A N 1
ATOM 660 C CA . ALA A 1 85 ? 30.232 2.930 -12.079 1.00 62.94 85 ALA A CA 1
ATOM 661 C C . ALA A 1 85 ? 31.508 3.788 -11.990 1.00 62.94 85 ALA A C 1
ATOM 663 O O . ALA A 1 85 ? 32.485 3.468 -12.650 1.00 62.94 85 ALA A O 1
ATOM 664 N N . ASP A 1 86 ? 31.536 4.811 -11.131 1.00 63.72 86 ASP A N 1
ATOM 665 C CA . ASP A 1 86 ? 32.717 5.659 -10.894 1.00 63.72 86 ASP A CA 1
ATOM 666 C C . ASP A 1 86 ? 33.808 4.971 -10.043 1.00 63.72 86 ASP A C 1
ATOM 668 O O . ASP A 1 86 ? 34.914 5.497 -9.893 1.00 63.72 86 ASP A O 1
ATOM 672 N N . ARG A 1 87 ? 33.511 3.810 -9.440 1.00 65.12 87 ARG A N 1
ATOM 673 C CA . ARG A 1 87 ? 34.449 3.014 -8.622 1.00 65.12 87 ARG A CA 1
ATOM 674 C C . ARG A 1 87 ? 34.977 1.769 -9.345 1.00 65.12 87 ARG A C 1
ATOM 676 O O . ARG A 1 87 ? 35.807 1.068 -8.760 1.00 65.12 87 ARG A O 1
ATOM 683 N N . CYS A 1 88 ? 34.502 1.489 -10.558 1.00 47.69 88 CYS A N 1
ATOM 684 C CA . CYS A 1 88 ? 34.959 0.409 -11.435 1.00 47.69 88 CYS A CA 1
ATOM 685 C C . CYS A 1 88 ? 35.811 0.965 -12.580 1.00 47.69 88 CYS A C 1
ATOM 687 O O . CYS A 1 88 ? 36.765 0.254 -12.967 1.00 47.69 88 CYS A O 1
#

Sequence (88 aa):
MGLSLRNVMIIQSRGSDVRSEVYSRNQQTGKVAGAINLYNDEFFHCCLVSTPEMFDSDGEAINKMNEIIEWAKTIDLEAEARAIADRC

Organism: NCBI:txid1798002

Foldseek 3Di:
DDDDPDDDDDDDDVQKDWAKFWDDADPVPRFTKIWIFIGGNNHTDGTDDIDPRHHNDRVRRSVVVVVVVVVSVVPDVVVVVVVVVVVD

Radius of gyration: 16.01 Å; chains: 1; bounding box: 49×20×36 Å

pLDDT: mean 79.39, std 19.19, range [33.72, 98.19]